Protein AF-A0A0V0YWP2-F1 (afdb_monomer)

Foldseek 3Di:
DVVDDDPDPLQCPPPVNPDCVPVVVDPSVRVVVVVVPDFPDDPPDDQDDPPDPPHDPVNSPVVVVVVVPPD

Solvent-accessible surface area (backbone atoms only — not comparable to full-atom values): 4786 Å² total; per-residue (Å²): 113,88,86,60,91,62,98,49,82,72,42,35,75,33,89,90,53,53,37,62,87,52,51,75,75,40,54,73,66,60,47,56,56,54,61,74,70,68,67,78,54,66,88,87,57,85,76,70,55,87,86,42,95,81,44,59,93,54,49,66,58,43,66,66,59,59,64,74,71,76,121

Sequence (71 aa):
MGIIPMSRYQMYWSAKFRVGSITNRLTRNRFMETMRYLHFNDNLQTILDRDDPNYDRLWVFSQRMLQKHAA

Structure (mmCIF, N/CA/C/O backbone):
data_AF-A0A0V0YWP2-F1
#
_entry.id   AF-A0A0V0YWP2-F1
#
loop_
_atom_site.group_PDB
_atom_site.id
_atom_site.type_symbol
_atom_site.label_atom_id
_atom_site.label_alt_id
_atom_site.label_comp_id
_atom_site.label_asym_id
_atom_site.label_entity_id
_atom_site.label_seq_id
_atom_site.pdbx_PDB_ins_code
_atom_site.Cartn_x
_atom_site.Cartn_y
_atom_site.Cartn_z
_atom_site.occupancy
_atom_site.B_iso_or_equiv
_atom_site.auth_seq_id
_atom_site.auth_comp_id
_atom_site.auth_asym_id
_atom_site.auth_atom_id
_atom_site.pdbx_PDB_model_num
ATOM 1 N N . MET A 1 1 ? -0.413 -10.722 7.389 1.00 57.66 1 MET A N 1
ATOM 2 C CA . MET A 1 1 ? -1.775 -10.461 7.920 1.00 57.66 1 MET A CA 1
ATOM 3 C C . MET A 1 1 ? -2.806 -11.513 7.513 1.00 57.66 1 MET A C 1
ATOM 5 O O . MET A 1 1 ? -3.971 -11.340 7.817 1.00 57.66 1 MET A O 1
ATOM 9 N N . GLY A 1 2 ? -2.387 -12.647 6.937 1.00 53.41 2 GLY A N 1
ATOM 10 C CA . GLY A 1 2 ? -3.277 -13.753 6.563 1.00 53.41 2 GLY A CA 1
ATOM 11 C C . GLY A 1 2 ? -3.817 -14.617 7.711 1.00 53.41 2 GLY A C 1
ATOM 12 O O . GLY A 1 2 ? -4.512 -15.577 7.430 1.00 53.41 2 GLY A O 1
ATOM 13 N N . ILE A 1 3 ? -3.527 -14.292 8.980 1.00 65.31 3 ILE A N 1
ATOM 14 C CA . ILE A 1 3 ? -4.145 -14.963 10.145 1.00 65.31 3 ILE A CA 1
ATOM 15 C C . ILE A 1 3 ? -5.471 -14.286 10.518 1.00 65.31 3 ILE A C 1
ATOM 17 O O . ILE A 1 3 ? -6.405 -14.949 10.950 1.00 65.31 3 ILE A O 1
ATOM 21 N N . ILE A 1 4 ? -5.568 -12.964 10.333 1.00 71.44 4 ILE A N 1
ATOM 22 C CA . ILE A 1 4 ? -6.785 -12.206 10.623 1.00 71.44 4 ILE A CA 1
ATOM 23 C C . ILE A 1 4 ? -7.273 -11.593 9.307 1.00 71.44 4 ILE A C 1
ATOM 25 O O . ILE A 1 4 ? -6.691 -10.601 8.850 1.00 71.44 4 ILE A O 1
ATOM 29 N N . PRO A 1 5 ? -8.300 -12.179 8.668 1.00 69.06 5 PRO A N 1
ATOM 30 C CA . PRO A 1 5 ? -8.785 -11.712 7.380 1.00 69.06 5 PRO A CA 1
ATOM 31 C C . PRO A 1 5 ? -9.516 -10.379 7.563 1.00 69.06 5 PRO A C 1
ATOM 33 O O . PRO A 1 5 ? -10.698 -10.330 7.892 1.00 69.06 5 PRO A O 1
ATOM 36 N N . MET A 1 6 ? -8.803 -9.274 7.351 1.00 81.00 6 MET A N 1
ATOM 37 C CA . MET A 1 6 ? -9.403 -7.949 7.206 1.00 81.00 6 MET A CA 1
ATOM 38 C C . MET A 1 6 ? -9.263 -7.477 5.768 1.00 81.00 6 MET A C 1
ATOM 40 O O . MET A 1 6 ? -8.163 -7.438 5.222 1.00 81.00 6 MET A O 1
ATOM 44 N N . SER A 1 7 ? -10.385 -7.054 5.186 1.00 79.75 7 SER A N 1
ATOM 45 C CA . SER A 1 7 ? -10.443 -6.511 3.826 1.00 79.75 7 SER A CA 1
ATOM 46 C C . SER A 1 7 ? -9.656 -5.209 3.674 1.00 79.75 7 SER A C 1
ATOM 48 O O . SER A 1 7 ? -9.200 -4.882 2.582 1.00 79.75 7 SER A O 1
ATOM 50 N N . ARG A 1 8 ? -9.488 -4.446 4.764 1.00 88.06 8 ARG A N 1
ATOM 51 C CA . ARG A 1 8 ? -8.791 -3.155 4.762 1.00 88.06 8 ARG A CA 1
ATOM 52 C C . ARG A 1 8 ? -7.865 -3.037 5.959 1.00 88.06 8 ARG A C 1
ATOM 54 O O . ARG A 1 8 ? -8.294 -3.159 7.104 1.00 88.06 8 ARG A O 1
ATOM 61 N N . TYR A 1 9 ? -6.618 -2.646 5.710 1.00 88.69 9 TYR A N 1
ATOM 62 C CA . TYR A 1 9 ? -5.616 -2.477 6.766 1.00 88.69 9 TYR A CA 1
ATOM 63 C C . TYR A 1 9 ? -5.977 -1.416 7.815 1.00 88.69 9 TYR A C 1
ATOM 65 O O . TYR A 1 9 ? -5.483 -1.429 8.935 1.00 88.69 9 TYR A O 1
ATOM 73 N N . GLN A 1 10 ? -6.863 -0.480 7.479 1.00 90.00 10 GLN A N 1
ATOM 74 C CA . GLN A 1 10 ? -7.289 0.583 8.392 1.00 90.00 10 GLN A CA 1
ATOM 75 C C . GLN A 1 10 ? -8.082 0.024 9.580 1.00 90.00 10 GLN A C 1
ATOM 77 O O . GLN A 1 10 ? -8.093 0.628 10.651 1.00 90.00 10 GLN A O 1
ATOM 82 N N . MET A 1 11 ? -8.706 -1.145 9.403 1.00 91.62 11 MET A N 1
ATOM 83 C CA . MET A 1 11 ? -9.542 -1.778 10.416 1.00 91.62 11 MET A CA 1
ATOM 84 C C . MET A 1 11 ? -8.753 -2.210 11.651 1.00 91.62 11 MET A C 1
ATOM 86 O O . MET A 1 11 ? -9.342 -2.237 12.728 1.00 91.62 11 MET A O 1
ATOM 90 N N . TYR A 1 12 ? -7.438 -2.438 11.546 1.00 91.06 12 TYR A N 1
ATOM 91 C CA . TYR A 1 12 ? -6.625 -2.817 12.705 1.00 91.06 12 TYR A CA 1
ATOM 92 C C . TYR A 1 12 ? -6.625 -1.772 13.814 1.00 91.06 12 TYR A C 1
ATOM 94 O O . TYR A 1 12 ? -6.402 -2.146 14.955 1.00 91.06 12 TYR A O 1
ATOM 102 N N . TRP A 1 13 ? -6.890 -0.496 13.512 1.00 93.25 13 TRP A N 1
ATOM 103 C CA . TRP A 1 13 ? -7.007 0.578 14.510 1.00 93.25 13 TRP A CA 1
ATOM 104 C C . TRP A 1 13 ? -8.459 0.933 14.855 1.00 93.25 13 TRP A C 1
ATOM 106 O O . TRP A 1 13 ? -8.685 1.821 15.673 1.00 93.25 13 TRP A O 1
ATOM 116 N N . SER A 1 14 ? -9.447 0.269 14.251 1.00 91.69 14 SER A N 1
ATOM 117 C CA . SER A 1 14 ? -10.854 0.470 14.613 1.00 91.69 14 SER A CA 1
ATOM 118 C C . SER A 1 14 ? -11.154 -0.169 15.970 1.00 91.69 14 SER A C 1
ATOM 120 O O . SER A 1 14 ? -10.579 -1.201 16.303 1.00 91.69 14 SER A O 1
ATOM 122 N N . ALA A 1 15 ? -12.081 0.405 16.741 1.00 89.62 15 ALA A N 1
ATOM 123 C CA . ALA A 1 15 ? -12.427 -0.113 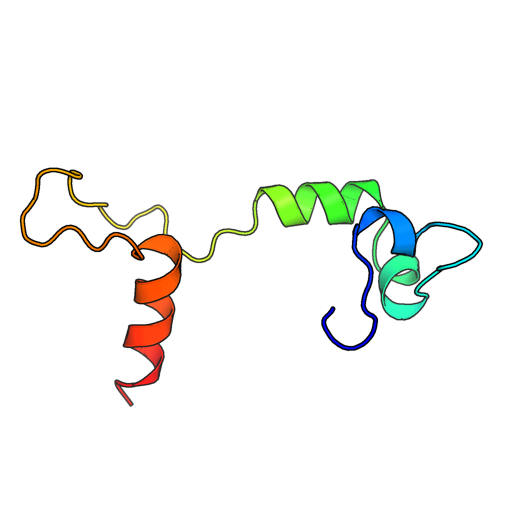18.068 1.00 89.62 15 ALA A CA 1
ATOM 124 C C . ALA A 1 15 ? -12.910 -1.577 18.030 1.00 89.62 15 ALA A C 1
ATOM 126 O O . ALA A 1 15 ? -12.528 -2.375 18.879 1.00 89.62 15 ALA A O 1
ATOM 127 N N . LYS A 1 16 ? -13.701 -1.941 17.011 1.00 88.31 16 LYS A N 1
ATOM 128 C CA . LYS A 1 16 ? -14.316 -3.273 16.876 1.00 88.31 16 LYS A CA 1
ATOM 129 C C . LYS A 1 16 ? -13.346 -4.360 16.404 1.00 88.31 16 LYS A C 1
ATOM 131 O O . LYS A 1 16 ? -13.537 -5.526 16.721 1.00 88.31 16 LYS A O 1
ATOM 136 N N . PHE A 1 17 ? -12.324 -3.989 15.638 1.00 86.50 17 PHE A N 1
ATOM 137 C CA . PHE A 1 17 ? -11.415 -4.933 14.982 1.00 86.50 17 PHE A CA 1
ATOM 138 C C . PHE A 1 17 ? -9.955 -4.661 15.339 1.00 86.50 17 PHE A C 1
ATOM 140 O O . PHE A 1 17 ? -9.054 -4.891 14.529 1.00 86.50 17 PHE A O 1
ATOM 147 N N . ARG A 1 18 ? -9.721 -4.119 16.540 1.00 89.69 18 ARG A N 1
ATOM 148 C CA . ARG A 1 18 ? -8.390 -3.695 16.949 1.00 89.69 18 ARG A CA 1
ATOM 149 C C . ARG A 1 18 ? -7.450 -4.892 17.024 1.00 89.69 18 ARG A C 1
ATOM 151 O O . ARG A 1 18 ? -7.694 -5.826 17.782 1.00 89.69 18 ARG A O 1
ATOM 158 N N . VAL A 1 19 ? -6.333 -4.834 16.305 1.00 90.62 19 VAL A N 1
ATOM 159 C CA . VAL A 1 19 ? -5.300 -5.878 16.359 1.00 90.62 19 VAL A CA 1
ATOM 160 C C . VAL A 1 19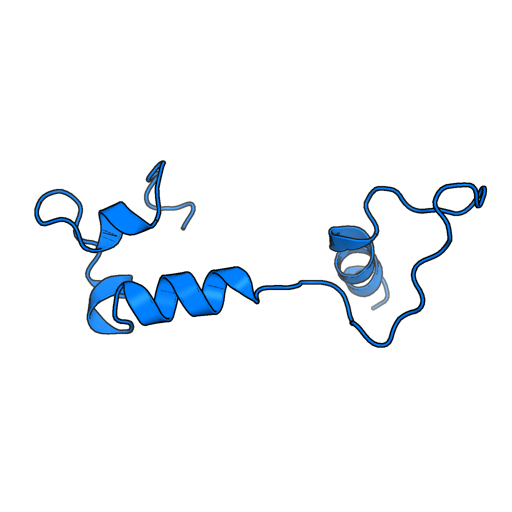 ? -4.111 -5.358 17.155 1.00 90.62 19 VAL A C 1
ATOM 162 O O . VAL A 1 19 ? -3.217 -4.705 16.616 1.00 90.62 19 VAL A O 1
ATOM 165 N N . GLY A 1 20 ? -4.106 -5.653 18.460 1.00 90.75 20 GLY A N 1
ATOM 166 C CA . GLY A 1 20 ? -3.120 -5.140 19.420 1.00 90.75 20 GLY A CA 1
ATOM 167 C C . GLY A 1 20 ? -1.666 -5.403 19.021 1.00 90.75 20 GLY A C 1
ATOM 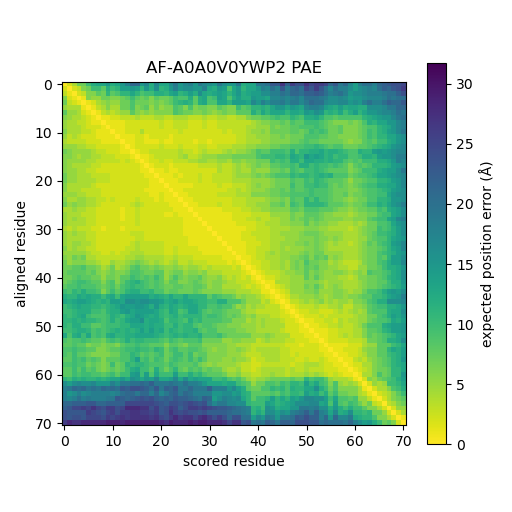168 O O . GLY A 1 20 ? -0.809 -4.536 19.185 1.00 90.75 20 GLY A O 1
ATOM 169 N N . SER A 1 21 ? -1.392 -6.556 18.405 1.00 89.56 21 SER A N 1
ATOM 170 C CA . SER A 1 21 ? -0.053 -6.901 17.919 1.00 89.56 21 SER A CA 1
ATOM 171 C C . SER A 1 21 ? 0.478 -5.925 16.859 1.00 89.56 21 SER A C 1
ATOM 173 O O . SER A 1 21 ? 1.690 -5.733 16.782 1.00 89.56 21 SER A O 1
ATOM 175 N N . ILE A 1 22 ? -0.394 -5.257 16.102 1.00 88.81 22 ILE A N 1
ATOM 17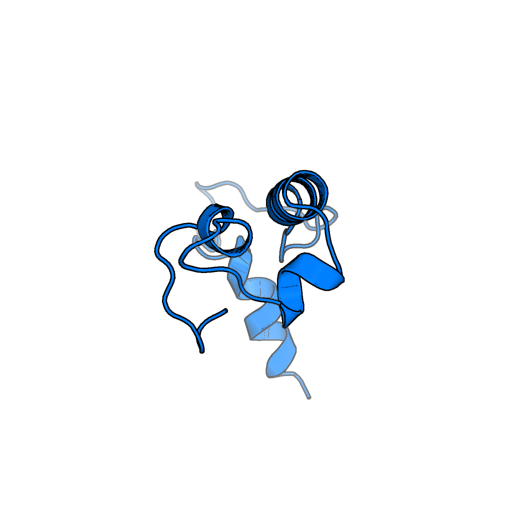6 C CA . ILE A 1 22 ? -0.028 -4.237 15.112 1.00 88.81 22 ILE A CA 1
ATOM 177 C C . ILE A 1 22 ? -0.136 -2.843 15.734 1.00 88.81 22 ILE A C 1
ATOM 179 O O . ILE A 1 22 ? 0.824 -2.071 15.702 1.00 88.81 22 ILE A O 1
ATOM 183 N N . THR A 1 23 ? -1.280 -2.522 16.348 1.00 92.56 23 THR A N 1
ATOM 184 C CA . THR A 1 23 ? -1.570 -1.156 16.813 1.00 92.56 23 THR A CA 1
ATOM 185 C C . THR A 1 23 ? -0.664 -0.671 17.926 1.00 92.56 23 THR A C 1
ATOM 187 O O . THR A 1 23 ? -0.500 0.533 18.083 1.00 92.56 23 THR A O 1
ATOM 190 N N . ASN A 1 24 ? -0.115 -1.589 18.724 1.00 94.56 24 ASN A N 1
ATOM 191 C CA . ASN A 1 24 ? 0.762 -1.233 19.837 1.00 94.56 24 ASN A CA 1
ATOM 192 C C . ASN A 1 24 ? 2.209 -0.995 19.373 1.00 94.56 24 ASN A C 1
ATOM 194 O O . ASN A 1 24 ? 3.010 -0.481 20.141 1.00 94.56 24 ASN A O 1
ATOM 198 N N . ARG A 1 25 ? 2.548 -1.365 18.127 1.00 93.19 25 ARG A N 1
ATOM 199 C CA . ARG A 1 25 ? 3.892 -1.204 17.545 1.00 93.19 25 ARG A CA 1
ATOM 200 C C . ARG A 1 25 ? 3.978 -0.022 16.584 1.00 93.19 25 ARG A C 1
ATOM 202 O O . ARG A 1 25 ? 5.004 0.647 16.523 1.00 93.19 25 ARG A O 1
ATOM 209 N N . LEU A 1 26 ? 2.916 0.229 15.819 1.00 94.25 26 LEU A N 1
ATOM 210 C CA . LEU A 1 26 ? 2.869 1.299 14.825 1.00 94.25 26 LEU A CA 1
ATOM 211 C C . LEU A 1 26 ? 1.561 2.082 14.923 1.00 94.25 26 LEU A C 1
ATOM 213 O O . LEU A 1 26 ? 0.480 1.529 15.137 1.00 94.25 26 LEU A O 1
ATOM 217 N N . THR A 1 27 ? 1.655 3.391 14.699 1.00 94.81 27 THR A N 1
ATOM 218 C CA . THR A 1 27 ? 0.471 4.216 14.459 1.00 94.81 27 THR A CA 1
ATOM 219 C C . THR A 1 27 ? -0.112 3.888 13.085 1.00 94.81 27 THR A C 1
ATOM 221 O O . THR A 1 27 ? 0.607 3.474 12.170 1.00 94.81 27 THR A O 1
ATOM 224 N N . ARG A 1 28 ? -1.421 4.117 12.918 1.00 93.75 28 ARG A N 1
ATOM 225 C CA . ARG A 1 28 ? -2.123 3.892 11.645 1.00 93.75 28 ARG A CA 1
ATOM 226 C C . ARG A 1 28 ? -1.412 4.581 10.482 1.00 93.75 28 ARG A C 1
ATOM 228 O O . ARG A 1 28 ? -1.167 3.950 9.461 1.00 93.75 28 ARG A O 1
ATOM 235 N N . ASN A 1 29 ? -1.070 5.859 10.645 1.00 95.50 29 ASN A N 1
ATOM 236 C CA . ASN A 1 29 ? -0.463 6.655 9.579 1.00 95.50 29 ASN A CA 1
ATOM 237 C C . ASN A 1 29 ? 0.924 6.123 9.207 1.00 95.50 29 ASN A C 1
ATOM 239 O O . ASN A 1 29 ? 1.202 5.944 8.027 1.00 95.50 29 ASN A O 1
ATOM 243 N N . ARG A 1 30 ? 1.754 5.776 10.200 1.00 95.25 30 ARG A N 1
ATOM 244 C CA . ARG A 1 30 ? 3.096 5.233 9.952 1.00 95.25 30 ARG A CA 1
ATOM 245 C C . ARG A 1 30 ? 3.045 3.887 9.234 1.00 95.25 30 ARG A C 1
ATOM 247 O O . ARG A 1 30 ? 3.836 3.657 8.326 1.00 95.25 30 ARG A O 1
ATOM 254 N N . PHE A 1 31 ? 2.098 3.023 9.598 1.00 93.25 31 PHE A N 1
ATOM 255 C CA . PHE A 1 31 ? 1.878 1.763 8.891 1.00 93.25 31 PHE A CA 1
ATOM 256 C C . PHE A 1 31 ? 1.459 1.991 7.434 1.00 93.25 31 PHE A C 1
ATOM 258 O O . PHE A 1 31 ? 2.057 1.412 6.534 1.00 93.25 31 PHE A O 1
ATOM 265 N N . MET A 1 32 ? 0.459 2.847 7.193 1.00 92.81 32 MET A N 1
ATOM 266 C CA . MET A 1 32 ? -0.023 3.128 5.834 1.00 92.81 32 MET A CA 1
ATOM 267 C C . MET A 1 32 ? 1.075 3.715 4.953 1.00 92.81 32 MET A C 1
ATOM 269 O O . MET A 1 32 ? 1.205 3.309 3.805 1.00 92.81 32 MET A O 1
ATOM 273 N N . GLU A 1 33 ? 1.877 4.626 5.501 1.00 94.88 33 GLU A N 1
ATOM 274 C CA . GLU A 1 33 ? 2.990 5.231 4.776 1.00 94.88 33 GLU A CA 1
ATOM 275 C C . GLU A 1 33 ? 4.079 4.204 4.458 1.00 94.88 33 GLU A C 1
ATOM 277 O O . GLU A 1 33 ? 4.516 4.102 3.319 1.00 94.88 33 GLU A O 1
ATOM 282 N N . THR A 1 34 ? 4.441 3.354 5.422 1.00 92.62 34 THR A N 1
ATOM 283 C CA . THR A 1 34 ? 5.417 2.273 5.196 1.00 92.62 34 THR A CA 1
ATOM 284 C C . THR A 1 34 ? 4.950 1.322 4.091 1.00 92.62 34 THR A C 1
ATOM 286 O O . THR A 1 34 ? 5.737 0.931 3.235 1.00 92.62 34 THR A O 1
ATOM 289 N N . MET A 1 35 ? 3.659 0.976 4.073 1.00 89.38 35 MET A N 1
ATOM 290 C CA . MET A 1 35 ? 3.091 0.090 3.055 1.00 89.38 35 MET A CA 1
ATOM 291 C C . MET A 1 35 ? 3.100 0.692 1.643 1.00 89.38 35 MET A C 1
ATOM 293 O O . MET A 1 35 ? 3.108 -0.074 0.685 1.00 89.38 35 MET A O 1
ATOM 297 N N . ARG A 1 36 ? 3.106 2.025 1.489 1.00 90.25 36 ARG A N 1
ATOM 298 C CA . ARG A 1 36 ? 3.175 2.682 0.168 1.00 90.25 36 ARG A CA 1
ATOM 299 C C . ARG A 1 36 ? 4.523 2.489 -0.517 1.00 90.25 36 ARG A C 1
ATOM 301 O O . ARG A 1 36 ? 4.551 2.377 -1.734 1.00 90.25 36 ARG A O 1
ATOM 308 N N . TYR A 1 37 ? 5.601 2.421 0.260 1.00 88.94 37 TYR A N 1
ATOM 309 C CA . TYR A 1 37 ? 6.966 2.260 -0.251 1.00 88.94 37 TYR A CA 1
ATOM 310 C C . TYR A 1 37 ? 7.475 0.820 -0.153 1.00 88.94 37 TYR A C 1
ATOM 312 O O . TYR A 1 37 ? 8.671 0.565 -0.301 1.00 88.94 37 TYR A O 1
ATOM 320 N N . LEU A 1 38 ? 6.592 -0.141 0.131 1.00 86.56 38 LEU A N 1
ATOM 321 C CA . LEU A 1 38 ? 6.968 -1.545 0.187 1.00 86.56 38 LEU A CA 1
ATOM 322 C C . LEU A 1 38 ? 7.125 -2.088 -1.240 1.00 86.56 38 LEU A C 1
ATOM 324 O O . LEU A 1 38 ? 6.172 -2.587 -1.836 1.00 86.56 38 LEU A O 1
ATOM 328 N N . HIS A 1 39 ? 8.341 -2.001 -1.772 1.00 82.88 39 HIS A N 1
ATOM 329 C CA . HIS A 1 39 ? 8.714 -2.560 -3.069 1.00 82.88 39 HIS A CA 1
ATOM 330 C C . HIS A 1 39 ? 9.545 -3.833 -2.884 1.00 82.88 39 HIS A C 1
ATOM 332 O O . HIS A 1 39 ? 10.401 -3.917 -2.003 1.00 82.88 39 HIS A O 1
ATOM 338 N N . PHE A 1 40 ? 9.272 -4.846 -3.707 1.00 81.12 40 PHE A N 1
ATOM 339 C CA . PHE A 1 40 ? 10.035 -6.096 -3.698 1.00 81.12 40 PHE A CA 1
ATOM 340 C C . PHE A 1 40 ? 11.216 -6.082 -4.665 1.00 81.12 40 PHE A C 1
ATOM 342 O O . PHE A 1 40 ? 12.175 -6.822 -4.432 1.00 81.12 40 PHE A O 1
ATOM 349 N N . ASN A 1 41 ? 11.130 -5.253 -5.707 1.00 81.94 41 ASN A N 1
ATOM 350 C CA . ASN A 1 41 ? 12.156 -5.114 -6.727 1.00 81.94 41 ASN A CA 1
ATOM 351 C C . ASN A 1 41 ? 13.265 -4.154 -6.290 1.00 81.94 41 ASN A C 1
ATOM 353 O O . ASN A 1 41 ? 13.019 -3.214 -5.534 1.00 81.94 41 ASN A O 1
ATOM 357 N N . ASP A 1 42 ? 14.467 -4.386 -6.807 1.00 81.81 42 ASP A N 1
ATOM 358 C CA . ASP A 1 42 ? 15.583 -3.456 -6.686 1.00 81.81 42 ASP A CA 1
ATOM 359 C C . ASP A 1 42 ? 15.425 -2.316 -7.704 1.00 81.81 42 ASP A C 1
ATOM 361 O O . ASP A 1 42 ? 15.273 -2.553 -8.901 1.00 81.81 42 ASP A O 1
ATOM 365 N N . ASN A 1 43 ? 15.459 -1.071 -7.228 1.00 82.31 43 ASN A N 1
ATOM 366 C CA . ASN A 1 43 ? 15.332 0.117 -8.076 1.00 82.31 43 ASN A CA 1
ATOM 367 C C . ASN A 1 43 ? 16.576 0.369 -8.941 1.00 82.31 43 ASN A C 1
ATOM 369 O O . ASN A 1 43 ? 16.511 1.175 -9.865 1.00 82.31 43 ASN A O 1
ATOM 373 N N . LEU A 1 44 ? 17.701 -0.281 -8.633 1.00 84.44 44 LEU A N 1
ATOM 374 C CA . LEU A 1 44 ? 18.926 -0.200 -9.428 1.00 84.44 44 LEU A CA 1
ATOM 375 C C . LEU A 1 44 ? 18.906 -1.147 -10.631 1.00 84.44 44 LEU A C 1
ATOM 377 O O . LEU A 1 44 ? 19.714 -0.989 -11.545 1.00 84.44 44 LEU A O 1
ATOM 381 N N . GLN A 1 45 ? 17.999 -2.127 -10.649 1.00 80.44 45 GLN A N 1
ATOM 382 C CA . GLN A 1 45 ? 17.881 -3.050 -11.769 1.00 80.44 45 GLN A CA 1
ATOM 383 C C . GLN A 1 45 ? 17.141 -2.401 -12.933 1.00 80.44 45 GLN A C 1
ATOM 385 O O . GLN A 1 45 ? 16.064 -1.823 -12.779 1.00 80.44 45 GLN A O 1
ATOM 390 N N . THR A 1 46 ? 17.718 -2.537 -14.123 1.00 80.69 46 THR A N 1
ATOM 391 C CA . THR A 1 46 ? 17.097 -2.077 -15.359 1.00 80.69 46 THR A CA 1
ATOM 392 C C . THR A 1 46 ? 15.895 -2.958 -15.680 1.00 80.69 46 THR A C 1
ATOM 394 O O . THR A 1 46 ? 16.024 -4.168 -15.860 1.00 80.69 46 THR A O 1
ATOM 397 N N . ILE A 1 47 ? 14.717 -2.346 -15.746 1.00 83.19 47 ILE A N 1
ATOM 398 C CA . ILE A 1 47 ? 13.495 -3.007 -16.203 1.00 83.19 47 ILE A CA 1
ATOM 399 C C . ILE A 1 47 ? 13.481 -2.907 -17.727 1.00 83.19 47 ILE A C 1
ATOM 401 O O . ILE A 1 47 ? 13.654 -1.815 -18.269 1.00 83.19 47 ILE A O 1
ATOM 405 N N . LEU A 1 48 ? 13.304 -4.043 -18.401 1.00 86.69 48 LEU A N 1
ATOM 406 C CA . LEU A 1 48 ? 13.193 -4.089 -19.859 1.00 86.69 48 LEU A CA 1
ATOM 407 C C . LEU A 1 48 ? 11.956 -3.316 -20.340 1.00 86.69 48 LEU A C 1
ATOM 409 O O . LEU A 1 48 ? 10.979 -3.161 -19.600 1.00 86.69 48 LEU A O 1
ATOM 413 N N . ASP A 1 49 ? 11.996 -2.853 -21.589 1.00 89.12 49 ASP A N 1
ATOM 414 C CA . ASP A 1 49 ? 10.814 -2.284 -22.238 1.00 89.12 49 ASP A CA 1
ATOM 415 C C . ASP A 1 49 ? 9.713 -3.352 -22.351 1.00 89.12 49 ASP A C 1
ATOM 417 O O . ASP A 1 49 ? 10.000 -4.542 -22.458 1.00 89.12 49 ASP A O 1
ATOM 421 N N . ARG A 1 50 ? 8.445 -2.936 -22.332 1.00 87.75 50 ARG A N 1
ATOM 422 C CA . ARG A 1 50 ? 7.294 -3.833 -22.490 1.00 87.75 50 ARG A CA 1
ATOM 423 C C . ARG A 1 50 ? 7.261 -4.537 -23.839 1.00 87.75 50 ARG A C 1
ATOM 425 O O . ARG A 1 50 ? 6.670 -5.612 -23.915 1.00 87.75 50 ARG A O 1
ATOM 432 N N . ASP A 1 51 ? 7.854 -3.928 -24.860 1.00 92.75 51 ASP A N 1
ATOM 433 C CA . ASP A 1 51 ? 7.922 -4.502 -26.203 1.00 92.75 51 ASP A CA 1
ATOM 434 C C . ASP A 1 51 ? 9.108 -5.474 -26.370 1.00 92.75 51 ASP A C 1
ATOM 436 O O . ASP A 1 51 ? 9.223 -6.137 -27.403 1.00 92.75 51 ASP A O 1
ATOM 440 N N . ASP A 1 52 ? 9.979 -5.602 -25.360 1.00 90.88 52 ASP A N 1
ATOM 441 C CA . ASP A 1 52 ? 11.077 -6.568 -25.386 1.00 90.88 52 ASP A CA 1
ATOM 442 C C . ASP A 1 52 ? 10.525 -8.007 -25.303 1.00 90.88 52 ASP A C 1
ATOM 444 O O . ASP A 1 52 ? 9.724 -8.315 -24.413 1.00 90.88 52 ASP A O 1
ATOM 448 N N . PRO A 1 53 ? 10.953 -8.932 -26.183 1.00 90.00 53 PRO A N 1
ATOM 449 C CA . PRO A 1 53 ? 10.496 -10.323 -26.152 1.00 90.00 53 PRO A CA 1
ATOM 450 C C . PRO A 1 53 ? 10.843 -11.061 -24.847 1.00 90.00 53 PRO A C 1
ATOM 452 O O . PRO A 1 53 ? 10.204 -12.062 -24.528 1.00 90.00 53 PRO A O 1
ATOM 455 N N . ASN A 1 54 ? 11.820 -10.570 -24.080 1.00 88.19 54 ASN A N 1
ATOM 456 C CA . ASN A 1 54 ? 12.215 -11.096 -22.775 1.00 88.19 54 ASN A CA 1
ATOM 457 C C . ASN A 1 54 ? 11.595 -10.316 -21.604 1.00 88.19 54 ASN A C 1
ATOM 459 O O . ASN A 1 54 ? 11.967 -10.550 -20.450 1.00 88.19 54 ASN A O 1
ATOM 463 N N . TYR A 1 55 ? 10.665 -9.389 -21.863 1.00 88.31 55 TYR A N 1
ATOM 464 C CA . TYR A 1 55 ? 9.978 -8.650 -20.812 1.00 88.31 55 TYR A CA 1
ATOM 465 C C . TYR A 1 55 ? 9.173 -9.587 -19.909 1.00 88.31 55 TYR A C 1
ATOM 467 O O . TYR A 1 55 ? 8.118 -10.115 -20.275 1.00 88.31 55 TYR A O 1
ATOM 475 N N . ASP A 1 56 ? 9.638 -9.746 -18.674 1.00 86.31 56 ASP A N 1
ATOM 476 C CA . ASP A 1 56 ? 8.889 -10.469 -17.660 1.00 86.31 56 ASP A CA 1
ATOM 477 C C . ASP A 1 56 ? 7.753 -9.595 -17.121 1.00 86.31 56 ASP A C 1
ATOM 479 O O . ASP A 1 56 ? 7.968 -8.670 -16.342 1.00 86.31 56 ASP A O 1
ATOM 483 N N . ARG A 1 57 ? 6.505 -9.922 -17.465 1.00 87.12 57 ARG A N 1
ATOM 484 C CA . ARG A 1 57 ? 5.317 -9.209 -16.962 1.00 87.12 57 ARG A CA 1
ATOM 485 C C . ARG A 1 57 ? 5.185 -9.258 -15.432 1.00 87.12 57 ARG A C 1
ATOM 487 O O . ARG A 1 57 ? 4.514 -8.405 -14.852 1.00 87.12 57 ARG A O 1
ATOM 494 N N . LEU A 1 58 ? 5.803 -10.241 -14.779 1.00 86.62 58 LEU A N 1
ATOM 495 C CA . LEU A 1 58 ? 5.808 -10.423 -13.330 1.00 86.62 58 LEU A CA 1
ATOM 496 C C . LEU A 1 58 ? 7.117 -9.957 -12.676 1.00 86.62 58 LEU A C 1
ATOM 498 O O . LEU A 1 58 ? 7.353 -10.304 -11.516 1.00 86.62 58 LEU A O 1
ATOM 502 N N . TRP A 1 59 ? 7.931 -9.138 -13.355 1.00 83.88 59 TRP A N 1
ATOM 503 C CA . TRP A 1 59 ? 9.246 -8.679 -12.878 1.00 83.88 59 TRP A CA 1
ATOM 504 C C . TRP A 1 59 ? 9.240 -8.158 -11.429 1.00 83.88 59 TRP A C 1
ATOM 506 O O . TRP A 1 59 ? 10.168 -8.429 -10.672 1.00 83.88 59 TRP A O 1
ATOM 516 N N . VAL A 1 60 ? 8.153 -7.501 -11.001 1.00 82.19 60 VAL A N 1
ATOM 517 C CA . VAL A 1 60 ? 7.958 -6.988 -9.629 1.00 82.19 60 VAL A CA 1
ATOM 518 C C . VAL A 1 60 ? 8.069 -8.083 -8.556 1.00 82.19 60 VAL A C 1
ATOM 520 O O . VAL A 1 60 ? 8.489 -7.810 -7.432 1.00 82.19 60 VAL A O 1
ATOM 523 N N . PHE A 1 61 ? 7.686 -9.319 -8.881 1.00 79.25 61 PHE A N 1
ATOM 524 C CA . PHE A 1 61 ? 7.675 -10.462 -7.962 1.00 79.25 61 PHE A CA 1
ATOM 525 C C . 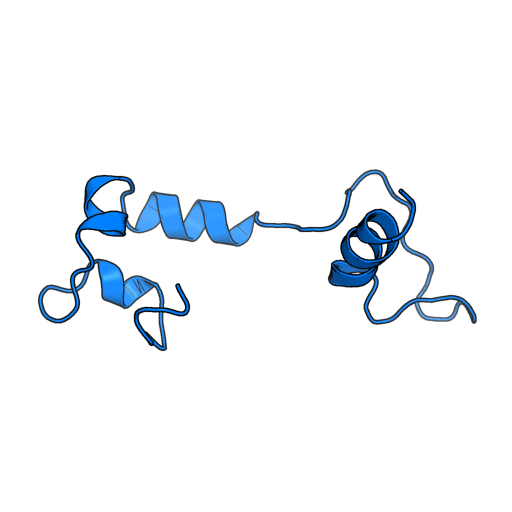PHE A 1 61 ? 8.734 -11.518 -8.304 1.00 79.25 61 PHE A C 1
ATOM 527 O O . PHE A 1 61 ? 9.238 -12.202 -7.411 1.00 79.25 61 PHE A O 1
ATOM 534 N N . SER A 1 62 ? 9.063 -11.649 -9.587 1.00 73.94 62 SER A N 1
ATOM 535 C CA . SER A 1 62 ? 9.881 -12.721 -10.156 1.00 73.94 62 SER A CA 1
ATOM 536 C C . SER A 1 62 ? 11.331 -12.716 -9.663 1.00 73.94 62 SER A C 1
ATOM 538 O O . SER A 1 62 ? 11.840 -13.757 -9.244 1.00 73.94 62 SER A O 1
A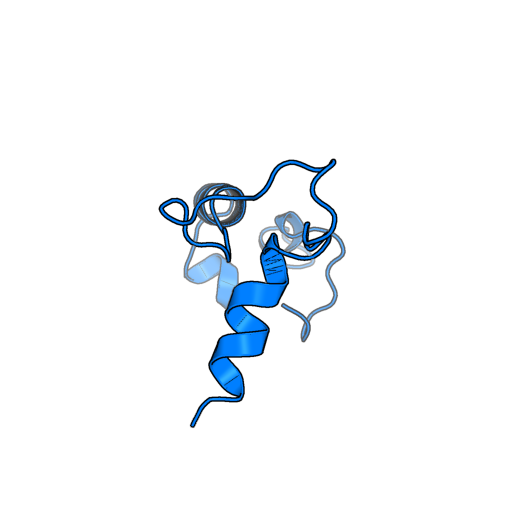TOM 540 N N . GLN A 1 63 ? 11.963 -11.540 -9.563 1.00 65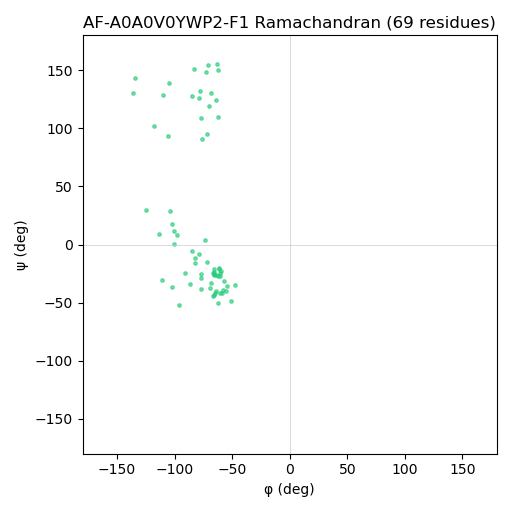.44 63 GLN A N 1
ATOM 541 C CA . GLN A 1 63 ? 13.370 -11.408 -9.146 1.00 65.44 63 GLN A CA 1
ATOM 542 C C . GLN A 1 63 ? 13.660 -12.062 -7.782 1.00 65.44 63 GLN A C 1
ATOM 544 O O . GLN A 1 63 ? 14.659 -12.758 -7.606 1.00 65.44 63 GLN A O 1
ATOM 549 N N . ARG A 1 64 ? 12.747 -11.923 -6.812 1.00 59.56 64 ARG A N 1
ATOM 550 C CA . ARG A 1 64 ? 12.884 -12.560 -5.487 1.00 59.56 64 ARG A CA 1
ATOM 551 C C . ARG A 1 64 ? 12.555 -14.050 -5.471 1.00 59.56 64 ARG A C 1
ATOM 553 O O . ARG A 1 64 ? 12.999 -14.741 -4.556 1.00 59.56 64 ARG A O 1
ATOM 560 N N . MET A 1 65 ? 11.736 -14.533 -6.402 1.00 59.03 65 MET A N 1
ATOM 561 C CA . MET A 1 65 ? 11.372 -15.952 -6.487 1.00 59.03 65 MET A CA 1
ATOM 562 C C . MET A 1 65 ? 12.517 -16.757 -7.109 1.00 59.03 65 MET A C 1
ATOM 564 O O . MET A 1 65 ? 12.835 -17.835 -6.618 1.00 59.03 65 MET A O 1
ATOM 568 N N . LEU A 1 66 ? 13.196 -16.192 -8.113 1.00 56.19 66 LEU A N 1
ATOM 569 C CA . LEU A 1 66 ? 14.325 -16.830 -8.794 1.00 56.19 66 LEU A CA 1
ATOM 570 C C . LEU A 1 66 ? 15.570 -16.953 -7.900 1.00 56.19 66 LEU A C 1
ATOM 572 O O . LEU A 1 66 ? 16.220 -17.994 -7.900 1.00 56.19 66 LEU A O 1
ATOM 576 N N . GLN A 1 67 ? 15.859 -15.959 -7.052 1.00 56.97 67 GLN A N 1
ATOM 577 C CA . GLN A 1 67 ? 16.995 -16.034 -6.119 1.00 56.97 67 GLN A CA 1
ATOM 578 C C . GLN A 1 67 ? 16.855 -1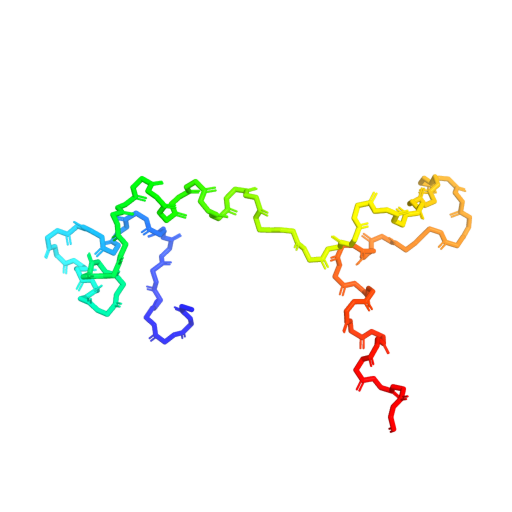7.126 -5.042 1.00 56.97 67 GLN A C 1
ATOM 580 O O . GLN A 1 67 ? 17.855 -17.557 -4.477 1.00 56.97 67 GLN A O 1
ATOM 585 N N . LYS A 1 68 ? 15.638 -17.608 -4.751 1.00 52.78 68 LYS A N 1
ATOM 586 C CA . LYS A 1 68 ? 15.406 -18.632 -3.714 1.00 52.78 68 LYS A CA 1
ATOM 587 C C . LYS A 1 68 ? 15.739 -20.063 -4.145 1.00 52.78 68 LYS A C 1
ATOM 589 O O . LYS A 1 68 ? 15.722 -20.947 -3.297 1.00 52.78 68 LYS A O 1
ATOM 594 N N . HIS A 1 69 ? 16.044 -20.288 -5.421 1.00 51.59 69 HIS A N 1
ATOM 595 C CA . HIS A 1 69 ? 16.338 -21.616 -5.969 1.00 51.59 69 HIS A CA 1
ATOM 596 C C . HIS A 1 69 ? 17.793 -21.785 -6.439 1.00 51.59 69 HIS A C 1
ATOM 598 O O . HIS A 1 69 ? 18.111 -22.794 -7.057 1.00 51.59 69 HIS A O 1
ATOM 604 N N . ALA A 1 70 ? 18.672 -20.821 -6.148 1.00 47.22 70 ALA A N 1
ATOM 605 C CA . ALA A 1 70 ? 20.077 -20.833 -6.564 1.00 47.22 70 ALA A CA 1
ATOM 6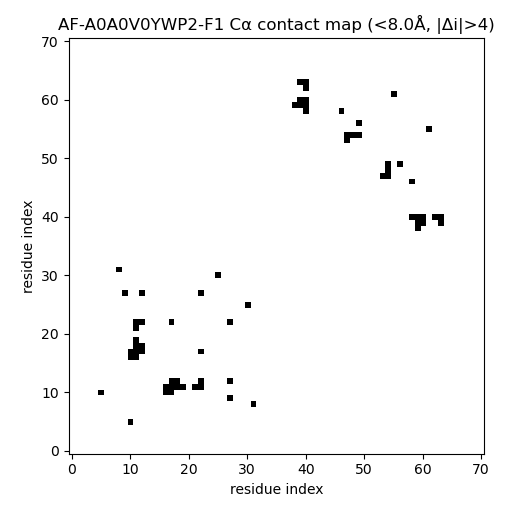06 C C . ALA A 1 70 ? 21.064 -21.200 -5.429 1.00 47.22 70 ALA A C 1
ATOM 608 O O . ALA A 1 70 ? 22.201 -20.732 -5.444 1.00 47.22 70 ALA A O 1
ATOM 609 N N . ALA A 1 71 ? 20.635 -22.001 -4.445 1.00 40.97 71 ALA A N 1
ATOM 610 C CA . ALA A 1 71 ? 21.474 -22.505 -3.351 1.00 40.97 71 ALA A CA 1
ATOM 611 C C . ALA A 1 71 ? 21.557 -24.034 -3.378 1.00 40.97 71 ALA A C 1
ATOM 613 O O . ALA A 1 71 ? 20.488 -24.663 -3.559 1.00 40.97 71 ALA A O 1
#

Radius of gyration: 17.44 Å; Cα contacts (8 Å, |Δi|>4): 34; chains: 1; bounding box: 36×29×46 Å

Secondary structure (DSSP, 8-state):
-TTS--SSGGGGGSSTT--HHHHTTS-HHHHHHHHHT---S-TTSPPPPTTSTT--TTHHHHHHHHGGG--

Organism: Trichinella britovi (NCBI:txid45882)

pLDDT: mean 82.11, std 13.39, range [40.97, 95.5]

Mean predicted aligned error: 8.11 Å